Protein AF-A0A6A0ICY9-F1 (afdb_monomer)

Foldseek 3Di:
DPDQQQDPFWAWDWDADPVGWIKTAIDGPDCPDPCVDLVNLLVVQVVLQVVLVVVCVVVVAPWHWARDSVRRMITGGHPDPVCNVVVVVSVVVSCVSRVRD

Secondary structure (DSSP, 8-state):
--------SEEEEEEE-TTS-EEEEEEES-TTSGGGSHHHHHHHHHHHHHHHHHHHHHTT--PEEEEEGGGTEEEEE-S-GGGHHHHHHHHHHHHHHTT--

pLDDT: mean 89.07, std 12.11, range [35.81, 97.38]

Mean predicted aligned error: 4.58 Å

Sequence (101 aa):
MGPRLRNRSYRAELGVTEAGSPIVRIVPENPGAPSAHHRQVAAFIYELAAEMERRSQEIGATWAISPEAWNARLILELGSRTEVGAADAFLQSILGDFDLA

Structure (mmCIF, N/CA/C/O backbone):
data_AF-A0A6A0ICY9-F1
#
_entry.id   AF-A0A6A0ICY9-F1
#
loop_
_atom_site.group_PDB
_atom_site.id
_atom_site.type_symbol
_atom_site.label_atom_id
_atom_site.label_alt_id
_atom_site.label_comp_id
_atom_site.label_asym_id
_atom_site.label_entity_id
_atom_site.label_seq_id
_atom_site.pdbx_PDB_ins_code
_atom_site.Cartn_x
_atom_site.Cartn_y
_atom_site.Cartn_z
_atom_site.occupancy
_atom_site.B_iso_or_equiv
_atom_site.auth_seq_id
_atom_site.auth_comp_id
_atom_site.auth_asym_id
_atom_site.auth_atom_id
_atom_site.pdbx_PDB_model_num
ATOM 1 N N . MET A 1 1 ? -14.538 1.931 -15.356 1.00 36.44 1 MET A N 1
ATOM 2 C CA . MET A 1 1 ? -13.594 0.796 -15.435 1.00 36.44 1 MET A CA 1
ATOM 3 C C . MET A 1 1 ? -12.200 1.354 -15.206 1.00 36.44 1 MET A C 1
ATOM 5 O O . MET A 1 1 ? -11.653 1.942 -16.128 1.00 36.44 1 MET A O 1
ATOM 9 N N . GLY A 1 2 ? -11.679 1.282 -13.979 1.00 35.81 2 GLY A N 1
ATOM 10 C CA . GLY A 1 2 ? -10.277 1.632 -13.720 1.00 35.81 2 GLY A CA 1
ATOM 11 C C . GLY A 1 2 ? -9.346 0.591 -14.357 1.00 35.81 2 GLY A C 1
ATOM 12 O O . GLY A 1 2 ? -9.772 -0.559 -14.527 1.00 35.81 2 GLY A O 1
ATOM 13 N N . PRO A 1 3 ? -8.126 0.965 -14.774 1.00 45.03 3 PRO A N 1
ATOM 14 C CA . PRO A 1 3 ? -7.194 0.024 -15.377 1.00 45.03 3 PRO A CA 1
ATOM 15 C C . PRO A 1 3 ? -6.885 -1.106 -14.389 1.00 45.03 3 PRO A C 1
ATOM 17 O O . PRO A 1 3 ? -6.580 -0.874 -13.223 1.00 45.03 3 PRO A O 1
ATOM 20 N N . ARG A 1 4 ? -6.984 -2.352 -14.865 1.00 49.75 4 ARG A N 1
ATOM 21 C CA . ARG A 1 4 ? -6.521 -3.532 -14.130 1.00 49.75 4 ARG A CA 1
ATOM 22 C C . ARG A 1 4 ? -4.994 -3.499 -14.120 1.00 49.75 4 ARG A C 1
ATOM 24 O O . ARG A 1 4 ? -4.373 -3.968 -15.071 1.00 49.75 4 ARG A O 1
ATOM 31 N N . LEU A 1 5 ? -4.408 -2.920 -13.077 1.00 52.62 5 LEU A N 1
ATOM 32 C CA . LEU A 1 5 ? -2.987 -3.040 -12.765 1.00 52.62 5 LEU A CA 1
ATOM 33 C C . LEU A 1 5 ? -2.670 -4.515 -12.490 1.00 52.62 5 LEU A C 1
ATOM 35 O O . LEU A 1 5 ? -2.785 -4.994 -11.372 1.00 52.62 5 LEU A O 1
ATOM 39 N N . ARG A 1 6 ? -2.318 -5.270 -13.533 1.00 54.09 6 ARG A N 1
ATOM 40 C CA . ARG A 1 6 ? -1.643 -6.561 -13.370 1.00 54.09 6 ARG A CA 1
ATOM 41 C C . ARG A 1 6 ? -0.155 -6.283 -13.323 1.00 54.09 6 ARG A C 1
ATOM 43 O O . ARG A 1 6 ? 0.464 -6.075 -14.366 1.00 54.09 6 ARG A O 1
ATOM 50 N N . ASN A 1 7 ? 0.394 -6.235 -12.121 1.00 67.31 7 ASN A N 1
ATOM 51 C CA . ASN A 1 7 ? 1.824 -6.118 -11.932 1.00 67.31 7 ASN A CA 1
ATOM 52 C C . ASN A 1 7 ? 2.457 -7.521 -11.997 1.00 67.31 7 ASN A C 1
ATOM 54 O O . ASN A 1 7 ? 1.991 -8.445 -11.357 1.00 67.31 7 ASN A O 1
ATOM 58 N N . ARG A 1 8 ? 3.482 -7.682 -12.838 1.00 73.31 8 ARG A 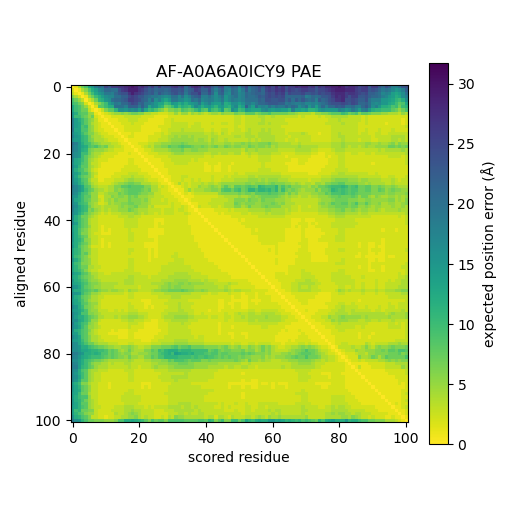N 1
ATOM 59 C CA . ARG A 1 8 ? 4.349 -8.880 -12.928 1.00 73.31 8 ARG A CA 1
ATOM 60 C C . ARG A 1 8 ? 5.830 -8.501 -12.872 1.00 73.31 8 ARG A C 1
ATOM 62 O O . ARG A 1 8 ? 6.690 -9.203 -13.383 1.00 73.31 8 ARG A O 1
ATOM 69 N N . SER A 1 9 ? 6.095 -7.281 -12.425 1.00 87.81 9 SER A N 1
ATOM 70 C CA . SER A 1 9 ? 7.400 -6.632 -12.514 1.00 87.81 9 SER A CA 1
ATOM 71 C C . SER A 1 9 ? 7.983 -6.359 -11.138 1.00 87.81 9 SER A C 1
ATOM 73 O O . SER A 1 9 ? 9.191 -6.144 -11.030 1.00 87.81 9 SER A O 1
ATOM 75 N N . TYR A 1 10 ? 7.137 -6.346 -10.109 1.00 91.88 10 TYR A N 1
ATOM 76 C CA . TYR A 1 10 ? 7.504 -6.055 -8.735 1.00 91.88 10 TYR A CA 1
ATOM 77 C C . TYR A 1 10 ? 6.846 -7.054 -7.791 1.00 91.88 10 TYR A C 1
ATOM 79 O O . TYR A 1 10 ? 5.707 -7.439 -8.029 1.00 91.88 10 TYR A O 1
ATOM 87 N N . ARG A 1 11 ? 7.527 -7.355 -6.690 1.00 93.25 11 ARG A N 1
ATOM 88 C CA . ARG A 1 11 ? 6.970 -8.001 -5.497 1.00 93.25 11 ARG A CA 1
ATOM 89 C C . ARG A 1 11 ? 6.955 -7.018 -4.328 1.00 93.25 11 ARG A C 1
ATOM 91 O O . ARG A 1 11 ? 7.705 -6.033 -4.345 1.00 93.25 11 ARG A O 1
ATOM 98 N N . ALA A 1 12 ? 6.153 -7.297 -3.308 1.00 94.12 12 ALA A N 1
ATOM 99 C CA . ALA A 1 12 ? 6.162 -6.553 -2.058 1.00 94.12 12 ALA A CA 1
ATOM 100 C C . ALA A 1 12 ? 6.918 -7.305 -0.954 1.00 94.12 12 ALA A C 1
ATOM 102 O O . ALA A 1 12 ? 6.772 -8.508 -0.774 1.00 94.12 12 ALA A O 1
ATOM 103 N N . GLU A 1 13 ? 7.695 -6.571 -0.165 1.00 94.88 13 GLU A N 1
ATOM 104 C CA . GLU A 1 13 ? 8.261 -7.047 1.095 1.00 94.88 13 GLU A CA 1
ATOM 105 C C . GLU A 1 13 ? 7.621 -6.256 2.239 1.00 94.88 13 GLU A C 1
ATOM 107 O O . GLU A 1 13 ? 7.693 -5.023 2.277 1.00 94.88 13 GLU A O 1
ATOM 112 N N . LEU A 1 14 ? 6.967 -6.967 3.159 1.00 94.50 14 LEU A N 1
ATOM 113 C CA . LEU A 1 14 ? 6.301 -6.367 4.310 1.00 94.50 14 LEU A CA 1
ATOM 114 C C . LEU A 1 14 ? 7.281 -6.143 5.463 1.00 94.50 14 LEU A C 1
ATOM 116 O O . LEU A 1 14 ? 8.121 -6.986 5.773 1.00 94.50 14 LEU A O 1
ATOM 120 N N . GLY A 1 15 ? 7.137 -5.004 6.128 1.00 93.94 15 GLY A N 1
ATOM 121 C CA . GLY A 1 15 ? 7.847 -4.667 7.354 1.00 93.94 15 GLY A CA 1
ATOM 122 C C . GLY A 1 15 ? 6.999 -3.771 8.245 1.00 93.94 15 GLY A C 1
ATOM 123 O O . GLY A 1 15 ? 5.827 -3.527 7.969 1.00 93.94 15 GLY A O 1
ATOM 124 N N . VAL A 1 16 ? 7.604 -3.256 9.310 1.00 93.69 16 VAL A N 1
ATOM 125 C CA . VAL A 1 16 ? 6.954 -2.337 10.249 1.00 93.69 16 VAL A CA 1
ATOM 126 C C . VAL A 1 16 ? 7.919 -1.224 10.644 1.00 93.69 16 VAL A C 1
ATOM 128 O O . VAL A 1 16 ? 9.131 -1.437 10.712 1.00 93.69 16 VAL A O 1
ATOM 131 N N . THR A 1 17 ? 7.397 -0.024 10.884 1.00 90.12 17 THR A N 1
ATOM 132 C CA . THR A 1 17 ? 8.153 1.062 11.518 1.00 90.12 17 THR A CA 1
ATOM 133 C C . THR A 1 17 ? 8.367 0.756 13.003 1.00 90.12 17 THR A C 1
ATOM 135 O O . THR A 1 17 ? 7.688 -0.095 13.578 1.00 90.12 17 THR A O 1
ATOM 138 N N . GLU A 1 18 ? 9.257 1.499 13.668 1.00 86.62 18 GLU A N 1
ATOM 139 C CA . GLU A 1 18 ? 9.423 1.408 15.130 1.00 86.62 18 GLU A CA 1
ATOM 140 C C . GLU A 1 18 ? 8.124 1.720 15.896 1.00 86.62 18 GLU A C 1
ATOM 142 O O . GLU A 1 18 ? 7.891 1.189 16.980 1.00 86.62 18 GLU A O 1
ATOM 147 N N . ALA A 1 19 ? 7.248 2.545 15.313 1.00 84.31 19 ALA A N 1
ATOM 148 C CA . ALA A 1 19 ? 5.940 2.879 15.874 1.00 84.31 19 ALA A CA 1
ATOM 149 C C . ALA A 1 19 ? 4.871 1.790 15.638 1.00 84.31 19 ALA A C 1
ATOM 151 O O . ALA A 1 19 ? 3.785 1.869 16.216 1.00 84.31 19 ALA A O 1
ATOM 152 N N . GLY A 1 20 ? 5.176 0.767 14.831 1.00 87.62 20 GLY A N 1
ATOM 153 C CA . GLY A 1 20 ? 4.272 -0.338 14.500 1.00 87.62 20 GLY A CA 1
ATOM 154 C C . GLY A 1 20 ? 3.419 -0.120 13.248 1.00 87.62 20 GLY A C 1
ATOM 155 O O . GLY A 1 20 ? 2.539 -0.931 12.977 1.00 87.62 20 GLY A O 1
ATOM 156 N N . SER A 1 21 ? 3.667 0.943 12.479 1.00 92.25 21 SER A N 1
ATOM 157 C CA . SER A 1 21 ? 2.985 1.186 11.201 1.00 92.25 21 SER A CA 1
ATOM 158 C C . SER A 1 21 ? 3.514 0.232 10.125 1.00 92.25 21 SER A C 1
ATOM 160 O O . SER A 1 21 ? 4.737 0.113 9.996 1.00 92.25 21 SER A O 1
ATOM 162 N N . PRO A 1 22 ? 2.660 -0.427 9.327 1.00 95.75 22 PRO A N 1
ATOM 163 C CA . PRO A 1 22 ? 3.120 -1.291 8.247 1.00 95.75 22 PRO A CA 1
AT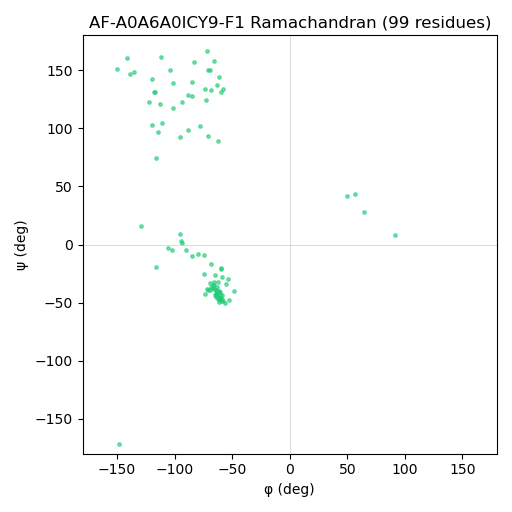OM 164 C C . PRO A 1 22 ? 3.930 -0.550 7.176 1.00 95.75 22 PRO A C 1
ATOM 166 O O . PRO A 1 22 ? 3.628 0.586 6.806 1.00 95.75 22 PRO A O 1
ATOM 169 N N . ILE A 1 23 ? 4.943 -1.230 6.642 1.00 96.00 23 ILE A N 1
ATOM 170 C CA . ILE A 1 23 ? 5.756 -0.798 5.504 1.00 96.00 23 ILE A CA 1
ATOM 171 C C . ILE A 1 23 ? 5.577 -1.814 4.379 1.00 96.00 23 ILE A C 1
ATOM 173 O O . ILE A 1 23 ? 5.761 -3.010 4.589 1.00 96.00 23 ILE A O 1
ATOM 177 N N . VAL A 1 24 ? 5.298 -1.327 3.175 1.00 96.75 24 VAL A N 1
ATOM 178 C CA . VAL A 1 24 ? 5.279 -2.108 1.935 1.00 96.75 24 VAL A CA 1
ATOM 179 C C . VAL A 1 24 ? 6.461 -1.657 1.083 1.00 96.75 24 VAL A C 1
ATOM 181 O O . VAL A 1 24 ? 6.437 -0.575 0.498 1.00 96.75 24 VAL A O 1
ATOM 184 N N . ARG A 1 25 ? 7.525 -2.457 1.022 1.00 96.56 25 ARG A N 1
ATOM 185 C CA . ARG A 1 25 ? 8.671 -2.200 0.140 1.00 96.56 25 ARG A CA 1
ATOM 186 C C . ARG A 1 25 ? 8.416 -2.832 -1.222 1.00 96.56 25 ARG A C 1
ATOM 188 O O . ARG A 1 25 ? 8.116 -4.014 -1.300 1.00 96.56 25 ARG A O 1
ATOM 195 N N . ILE A 1 26 ? 8.580 -2.059 -2.287 1.00 95.19 26 ILE A N 1
ATOM 196 C CA . ILE A 1 26 ? 8.434 -2.515 -3.667 1.00 95.19 26 ILE A CA 1
ATOM 197 C C . ILE A 1 26 ? 9.799 -2.925 -4.201 1.00 95.19 26 ILE A C 1
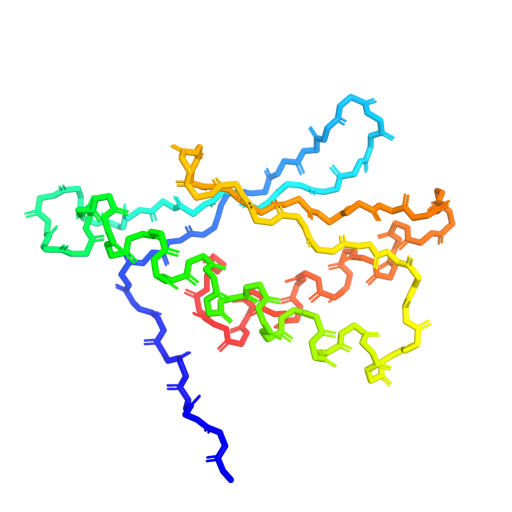ATOM 199 O O . ILE A 1 26 ? 10.733 -2.122 -4.236 1.00 95.19 26 ILE A O 1
ATOM 203 N N . VAL A 1 27 ? 9.910 -4.175 -4.644 1.00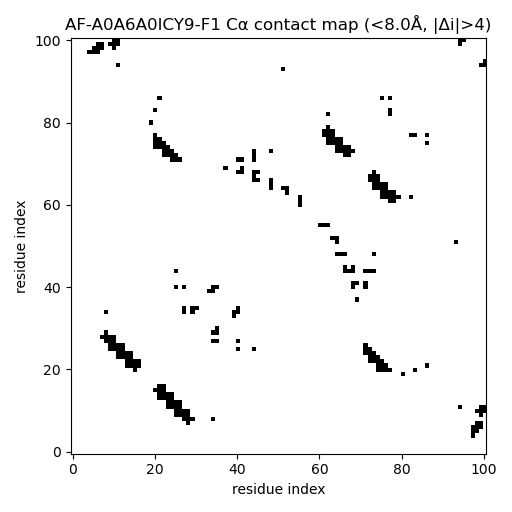 93.00 27 VAL A N 1
ATOM 204 C CA . VAL A 1 27 ? 11.158 -4.726 -5.172 1.00 93.00 27 VAL A CA 1
ATOM 205 C C . VAL A 1 27 ? 10.943 -5.222 -6.597 1.00 93.00 27 VAL A C 1
ATOM 207 O O . VAL A 1 27 ? 10.093 -6.086 -6.804 1.00 93.00 27 VAL A O 1
ATOM 210 N N . PRO A 1 28 ? 11.704 -4.727 -7.591 1.00 92.31 28 PRO A N 1
ATOM 211 C CA . PRO A 1 28 ? 11.680 -5.285 -8.937 1.00 92.31 28 PRO A CA 1
ATOM 212 C C . PRO A 1 28 ? 12.039 -6.771 -8.928 1.00 92.31 28 PRO A C 1
ATOM 214 O O . PRO A 1 28 ? 13.032 -7.173 -8.321 1.00 92.31 28 PRO A O 1
ATOM 217 N N . GLU A 1 29 ? 11.263 -7.588 -9.635 1.00 90.75 29 GLU A N 1
ATOM 218 C CA . GLU A 1 29 ? 11.554 -9.019 -9.766 1.00 90.75 29 GLU A CA 1
ATOM 219 C C . GLU A 1 29 ? 12.834 -9.268 -10.566 1.00 90.75 29 GLU A C 1
ATOM 221 O O . GLU A 1 29 ? 13.625 -10.148 -10.234 1.00 90.75 29 GLU A O 1
ATOM 226 N N . ASN A 1 30 ? 13.062 -8.452 -11.599 1.00 89.06 30 ASN A N 1
ATOM 227 C CA . ASN A 1 30 ? 14.266 -8.488 -12.415 1.00 89.06 30 ASN A CA 1
ATOM 228 C C . ASN A 1 30 ? 15.002 -7.137 -12.342 1.00 89.06 30 ASN A C 1
ATOM 230 O O . ASN A 1 30 ? 14.610 -6.195 -13.035 1.00 89.06 30 ASN A O 1
ATOM 234 N N . PRO A 1 31 ? 16.094 -7.035 -11.561 1.00 84.44 31 PRO A N 1
ATOM 235 C CA . PRO A 1 31 ? 16.878 -5.805 -11.426 1.00 84.44 31 PRO A CA 1
ATOM 236 C C . PRO A 1 31 ? 17.484 -5.273 -12.735 1.00 84.44 31 PRO A C 1
ATOM 238 O O . PRO A 1 31 ? 17.845 -4.102 -12.802 1.00 84.44 31 PRO A O 1
ATOM 241 N N . GLY A 1 32 ? 17.617 -6.113 -13.767 1.00 86.75 32 GLY A N 1
ATOM 242 C CA . GLY A 1 32 ? 18.128 -5.715 -15.082 1.00 86.75 32 GLY A CA 1
ATOM 243 C C . GLY A 1 32 ? 17.051 -5.245 -16.065 1.00 86.75 32 GLY A C 1
ATOM 244 O O . GLY A 1 32 ? 17.380 -4.837 -17.177 1.00 86.75 32 GLY A O 1
ATOM 245 N N . ALA A 1 33 ? 15.769 -5.328 -15.699 1.00 87.62 33 ALA A N 1
ATOM 246 C CA . ALA A 1 33 ? 14.668 -4.943 -16.573 1.00 87.62 33 ALA A CA 1
ATOM 247 C C . ALA A 1 33 ? 14.394 -3.426 -16.529 1.00 87.62 33 ALA A C 1
ATOM 249 O O . ALA A 1 33 ? 14.659 -2.775 -15.517 1.00 87.62 33 ALA A O 1
ATOM 250 N N . PRO A 1 34 ? 13.764 -2.851 -17.576 1.00 85.81 34 PRO A N 1
ATOM 251 C CA . PRO A 1 34 ? 13.347 -1.448 -17.580 1.00 85.81 34 PRO A CA 1
ATOM 252 C C . PRO A 1 34 ? 12.483 -1.034 -16.374 1.00 85.81 34 PRO A C 1
ATOM 254 O O . PRO A 1 34 ? 12.544 0.114 -15.941 1.00 85.81 34 PRO A O 1
ATOM 257 N N . SER A 1 35 ? 11.709 -1.962 -15.801 1.00 84.19 35 SER A N 1
ATOM 258 C CA . SER A 1 35 ? 10.897 -1.737 -14.597 1.00 84.19 35 SER A CA 1
ATOM 259 C C . SER A 1 35 ? 11.731 -1.437 -13.348 1.00 84.19 35 SER A C 1
ATOM 261 O O . SER A 1 35 ? 11.269 -0.722 -12.467 1.00 84.19 35 SER A O 1
ATOM 263 N N . ALA A 1 36 ? 12.980 -1.902 -13.273 1.00 87.50 36 ALA A N 1
ATOM 264 C CA . ALA A 1 36 ? 13.858 -1.634 -12.137 1.00 87.50 36 ALA A CA 1
ATOM 265 C C . ALA A 1 36 ? 14.412 -0.199 -12.113 1.00 87.50 36 ALA A C 1
ATOM 267 O O . ALA A 1 36 ? 15.014 0.219 -11.122 1.00 87.50 36 ALA A O 1
ATOM 268 N N . HIS A 1 37 ? 14.209 0.586 -13.179 1.00 90.81 37 HIS A N 1
ATOM 269 C CA . HIS A 1 37 ? 14.610 1.987 -13.176 1.00 90.81 37 HIS A CA 1
ATOM 270 C C . HIS A 1 37 ? 13.832 2.774 -12.123 1.00 90.81 37 HIS A C 1
ATOM 272 O O . HIS A 1 37 ? 12.609 2.700 -12.041 1.00 90.81 37 HIS A O 1
ATOM 278 N N . HIS A 1 38 ? 14.545 3.636 -11.397 1.00 89.56 38 HIS A N 1
ATOM 279 C CA . HIS A 1 38 ? 13.997 4.430 -10.296 1.00 89.56 38 HIS A CA 1
ATOM 280 C C . HIS A 1 38 ? 12.686 5.160 -10.636 1.00 89.56 38 HIS A C 1
ATOM 282 O O . HIS A 1 38 ? 11.761 5.187 -9.835 1.00 89.56 38 HIS A O 1
ATOM 288 N N . ARG A 1 39 ? 12.573 5.709 -11.853 1.00 91.81 39 ARG A N 1
ATOM 289 C CA . ARG A 1 39 ? 11.358 6.405 -12.311 1.00 91.81 39 ARG A CA 1
ATOM 290 C C . ARG A 1 39 ? 10.154 5.474 -12.476 1.00 91.81 39 ARG A C 1
ATOM 292 O O . ARG A 1 39 ? 9.039 5.904 -12.216 1.00 91.81 39 ARG A O 1
ATOM 299 N N . GLN A 1 40 ? 10.376 4.232 -12.906 1.00 92.94 40 GLN A N 1
ATOM 300 C CA . GLN A 1 40 ? 9.314 3.238 -13.080 1.00 92.94 40 GLN A CA 1
ATOM 301 C C . GLN A 1 40 ? 8.821 2.729 -11.725 1.00 92.94 40 GLN A C 1
ATOM 303 O O . GLN A 1 40 ? 7.617 2.678 -11.492 1.00 92.94 40 GLN A O 1
ATOM 308 N N . VAL A 1 41 ? 9.749 2.463 -10.801 1.00 93.12 41 VAL A N 1
ATOM 309 C CA . VAL A 1 41 ? 9.418 2.116 -9.411 1.00 93.12 41 VAL A CA 1
ATOM 310 C C . VAL A 1 41 ? 8.643 3.251 -8.736 1.00 93.12 41 VAL A C 1
ATOM 312 O O . VAL A 1 41 ? 7.612 3.008 -8.118 1.00 93.12 41 VAL A O 1
ATOM 315 N N . ALA A 1 42 ? 9.094 4.499 -8.894 1.00 94.12 42 ALA A N 1
ATOM 316 C CA . ALA A 1 42 ? 8.411 5.666 -8.343 1.00 94.12 42 ALA A CA 1
ATOM 317 C C . ALA A 1 42 ? 6.987 5.824 -8.898 1.00 94.12 42 ALA A C 1
ATOM 319 O O . ALA A 1 42 ? 6.056 6.026 -8.124 1.00 94.12 42 ALA A O 1
ATOM 320 N N . ALA A 1 43 ? 6.809 5.697 -10.218 1.00 93.75 43 ALA A N 1
ATOM 321 C CA . ALA A 1 43 ? 5.491 5.765 -10.846 1.00 93.75 43 ALA A CA 1
ATOM 322 C C . ALA A 1 43 ? 4.549 4.688 -10.288 1.00 93.75 43 ALA A C 1
ATOM 324 O O . ALA A 1 43 ? 3.443 5.008 -9.861 1.00 93.75 43 ALA A O 1
ATOM 325 N N . PHE A 1 44 ? 5.028 3.445 -10.194 1.00 93.12 44 PHE A N 1
ATOM 326 C CA . PHE A 1 44 ? 4.254 2.347 -9.620 1.00 93.12 44 PHE A CA 1
ATOM 327 C C . PHE A 1 44 ? 3.874 2.598 -8.153 1.00 93.12 44 PHE A C 1
ATOM 329 O O . PHE A 1 44 ? 2.740 2.343 -7.760 1.00 93.12 44 PHE A O 1
ATOM 336 N N . ILE A 1 45 ? 4.790 3.141 -7.345 1.00 95.25 45 ILE A N 1
ATOM 337 C CA . ILE A 1 45 ? 4.511 3.497 -5.947 1.00 95.25 45 ILE A CA 1
ATOM 338 C C . ILE A 1 45 ? 3.398 4.537 -5.845 1.00 95.25 45 ILE A C 1
ATOM 340 O O . ILE A 1 45 ? 2.516 4.381 -5.007 1.00 95.25 45 ILE A O 1
ATOM 344 N N . TYR A 1 46 ? 3.408 5.575 -6.683 1.00 95.69 46 TYR A N 1
ATOM 345 C CA . TYR A 1 46 ? 2.351 6.589 -6.666 1.00 95.69 46 TYR A CA 1
ATOM 346 C C . TYR A 1 46 ? 1.004 6.044 -7.153 1.00 95.69 46 TYR A C 1
ATOM 348 O O . TYR A 1 46 ? -0.030 6.398 -6.593 1.00 95.69 46 TYR A O 1
ATOM 356 N N . GLU A 1 47 ? 1.002 5.158 -8.150 1.00 94.25 47 GLU A N 1
ATOM 357 C CA . GLU A 1 47 ? -0.218 4.480 -8.602 1.00 94.25 47 GLU A CA 1
ATOM 358 C C . GLU A 1 47 ? -0.802 3.576 -7.509 1.00 94.25 47 GLU A C 1
ATOM 360 O O . GLU A 1 47 ? -2.002 3.631 -7.233 1.00 94.25 47 GLU A O 1
ATOM 365 N N . LEU A 1 48 ? 0.049 2.790 -6.841 1.00 94.94 48 LEU A N 1
ATOM 366 C CA . LEU A 1 48 ? -0.358 1.950 -5.718 1.00 94.94 48 LEU A CA 1
ATOM 367 C C . LEU A 1 48 ? -0.855 2.799 -4.541 1.00 94.94 48 LEU A C 1
ATOM 369 O O . LEU A 1 48 ? -1.888 2.473 -3.963 1.00 94.94 48 LEU A O 1
ATOM 373 N N . ALA A 1 49 ? -0.182 3.912 -4.227 1.00 96.44 49 ALA A N 1
ATOM 374 C CA . ALA A 1 49 ? -0.612 4.845 -3.187 1.00 96.44 49 ALA A CA 1
ATOM 375 C C . ALA A 1 49 ? -2.018 5.389 -3.458 1.00 96.44 49 ALA A C 1
ATOM 377 O O . ALA A 1 49 ? -2.874 5.328 -2.582 1.00 96.44 49 ALA A O 1
ATOM 378 N N . ALA A 1 50 ? -2.275 5.858 -4.682 1.00 96.12 50 ALA A N 1
ATOM 379 C CA . ALA A 1 50 ? -3.573 6.405 -5.062 1.00 96.12 50 ALA A CA 1
ATOM 380 C C . ALA A 1 50 ? -4.696 5.362 -4.936 1.00 96.12 50 ALA A C 1
ATOM 382 O O . ALA A 1 50 ? -5.790 5.669 -4.461 1.00 96.12 50 ALA A O 1
ATOM 383 N N . GLU A 1 51 ? -4.432 4.110 -5.320 1.00 95.50 51 GLU A N 1
ATOM 384 C CA . GLU A 1 51 ? -5.408 3.035 -5.138 1.00 95.50 51 GLU A CA 1
ATOM 385 C C . GLU A 1 51 ? -5.600 2.676 -3.657 1.00 95.50 51 GLU A C 1
ATOM 387 O O . GLU A 1 51 ? -6.733 2.448 -3.225 1.00 95.50 51 GLU A O 1
ATOM 392 N N . MET A 1 52 ? -4.525 2.668 -2.861 1.00 96.00 52 MET A N 1
ATOM 393 C CA . MET A 1 52 ? -4.609 2.468 -1.414 1.00 96.00 52 MET A CA 1
ATOM 394 C C . MET A 1 52 ? -5.450 3.562 -0.754 1.00 96.00 52 MET A C 1
ATOM 396 O O . MET A 1 52 ? -6.329 3.247 0.045 1.00 96.00 52 MET A O 1
ATOM 400 N N . GLU A 1 53 ? -5.231 4.831 -1.097 1.00 97.00 53 GLU A N 1
ATOM 401 C CA . GLU A 1 53 ? -6.008 5.963 -0.582 1.00 97.00 53 GLU A CA 1
ATOM 402 C C . GLU A 1 53 ? -7.489 5.813 -0.929 1.00 97.00 53 GLU A C 1
ATOM 404 O O . GLU A 1 53 ? -8.348 5.886 -0.048 1.00 97.00 53 GLU A O 1
ATOM 409 N N . ARG A 1 54 ? -7.788 5.519 -2.200 1.00 96.19 54 ARG A N 1
ATOM 410 C CA . ARG A 1 54 ? -9.155 5.311 -2.687 1.00 96.19 54 ARG A CA 1
ATOM 411 C C . ARG A 1 54 ? -9.868 4.211 -1.899 1.00 96.19 54 ARG A C 1
ATOM 413 O O . ARG A 1 54 ? -10.969 4.428 -1.403 1.00 96.19 54 ARG A O 1
ATOM 420 N N . ARG A 1 55 ? -9.235 3.045 -1.740 1.0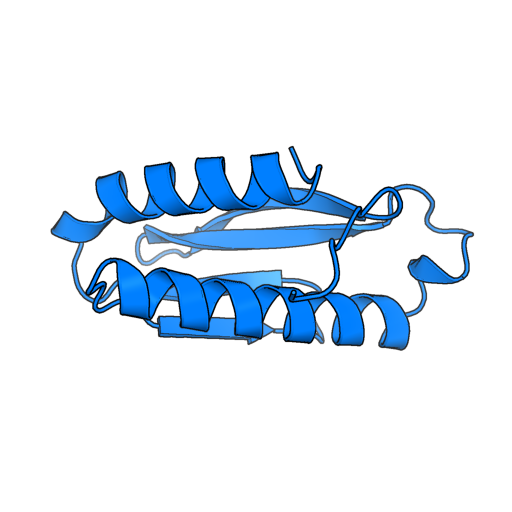0 96.06 55 ARG A N 1
ATOM 421 C CA . ARG A 1 55 ? -9.812 1.913 -0.996 1.00 96.06 55 ARG A CA 1
ATOM 422 C C . ARG A 1 55 ? -9.907 2.179 0.504 1.00 96.06 55 ARG A C 1
ATOM 424 O O . ARG A 1 55 ? -10.851 1.721 1.136 1.00 96.06 55 ARG A O 1
ATOM 431 N N . SER A 1 56 ? -8.964 2.930 1.073 1.00 95.69 56 SER A N 1
ATOM 432 C CA . SER A 1 56 ? -8.994 3.329 2.487 1.00 95.69 56 SER A CA 1
ATOM 433 C C . SER A 1 56 ? -10.216 4.198 2.790 1.00 95.69 56 SER A C 1
ATOM 435 O O . SER A 1 56 ? -10.893 3.980 3.793 1.00 95.69 56 SER A O 1
ATOM 437 N N . GLN A 1 57 ? -10.554 5.125 1.886 1.00 94.50 57 GLN A N 1
ATOM 438 C CA . GLN A 1 57 ? -11.763 5.946 1.996 1.00 94.50 57 GLN A CA 1
ATOM 439 C C . GLN A 1 57 ? -13.043 5.104 1.913 1.00 94.50 57 GLN A C 1
ATOM 441 O O . GLN A 1 57 ? -13.981 5.348 2.669 1.00 94.50 57 GLN A O 1
ATOM 446 N N . GLU A 1 58 ? -13.080 4.090 1.043 1.00 95.31 58 GLU A N 1
ATOM 447 C CA . GLU A 1 58 ? -14.241 3.194 0.898 1.00 95.31 58 GLU A CA 1
ATOM 448 C C . GLU A 1 58 ? -14.555 2.405 2.172 1.00 95.31 58 GLU A C 1
ATOM 450 O O . GLU A 1 58 ? -15.722 2.137 2.455 1.00 95.31 58 GLU A O 1
ATOM 455 N N . ILE A 1 59 ? -13.531 2.059 2.956 1.00 93.19 59 ILE A N 1
ATOM 456 C CA . ILE A 1 59 ? -13.690 1.340 4.228 1.00 93.19 59 ILE A CA 1
ATOM 457 C C . ILE A 1 59 ? -13.744 2.271 5.447 1.00 93.19 59 ILE A C 1
ATOM 459 O O . ILE A 1 59 ? -13.822 1.790 6.575 1.00 93.19 59 ILE A O 1
ATOM 463 N N . GLY A 1 60 ? -13.706 3.593 5.236 1.00 92.19 60 GLY A N 1
ATOM 464 C CA . GLY A 1 60 ? -13.741 4.593 6.305 1.00 92.19 60 GLY A CA 1
ATOM 465 C C . GLY A 1 60 ? -12.529 4.543 7.239 1.00 92.19 60 GLY A C 1
ATOM 466 O O . GLY A 1 60 ? -12.659 4.876 8.417 1.00 92.19 60 GLY A O 1
ATOM 467 N N . ALA A 1 61 ? -11.374 4.096 6.742 1.00 92.56 61 ALA A N 1
ATOM 468 C CA . ALA A 1 61 ? -10.157 4.023 7.539 1.00 92.56 61 ALA A CA 1
ATOM 469 C C . ALA A 1 61 ? -9.589 5.417 7.8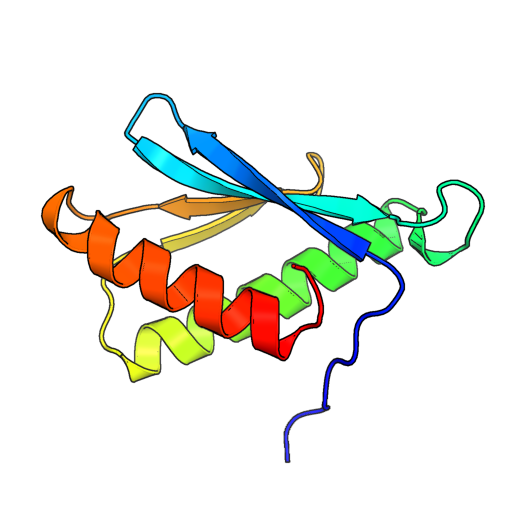47 1.00 92.56 61 ALA A C 1
ATOM 471 O O . ALA A 1 61 ? -9.747 6.349 7.055 1.00 92.56 61 ALA A O 1
ATOM 472 N N . THR A 1 62 ? -8.908 5.551 8.991 1.00 91.88 62 THR A N 1
ATOM 473 C CA . THR A 1 62 ? -8.323 6.831 9.436 1.00 91.88 62 THR A CA 1
ATOM 474 C C . THR A 1 62 ? -6.806 6.907 9.301 1.00 91.88 62 THR A C 1
ATOM 476 O O . THR A 1 62 ? -6.224 7.961 9.559 1.00 91.88 62 THR A O 1
ATOM 479 N N . TRP A 1 63 ? -6.164 5.822 8.864 1.00 94.62 63 TRP A N 1
ATOM 480 C CA . TRP A 1 63 ? -4.742 5.814 8.538 1.00 94.62 63 TRP A CA 1
ATOM 481 C C . TRP A 1 63 ? -4.415 6.695 7.327 1.00 94.62 63 TRP A C 1
ATOM 483 O O . TRP A 1 63 ? -5.259 6.948 6.463 1.00 94.62 63 TRP A O 1
ATOM 493 N N . ALA A 1 64 ? -3.155 7.110 7.232 1.00 95.88 64 ALA A N 1
ATOM 494 C CA . ALA A 1 64 ? -2.620 7.815 6.072 1.00 95.88 64 ALA A CA 1
ATOM 495 C C . ALA A 1 64 ? -1.755 6.892 5.200 1.00 95.88 64 ALA A C 1
ATOM 497 O O . ALA A 1 64 ? -1.120 5.956 5.691 1.00 95.88 64 ALA A O 1
ATOM 498 N N . ILE A 1 65 ? -1.730 7.164 3.893 1.00 97.38 65 ILE A N 1
ATOM 499 C CA . ILE A 1 65 ? -0.844 6.493 2.938 1.00 97.38 65 ILE A CA 1
ATOM 500 C C . ILE A 1 65 ? 0.332 7.423 2.645 1.00 97.38 65 ILE A C 1
ATOM 502 O O . ILE A 1 65 ? 0.147 8.500 2.084 1.00 97.38 65 ILE A O 1
ATOM 506 N N . SER A 1 66 ? 1.543 6.995 2.992 1.00 96.81 66 SER A N 1
ATOM 507 C CA . SER A 1 66 ? 2.763 7.790 2.818 1.00 96.81 66 SER A CA 1
ATOM 508 C C . SER A 1 66 ? 3.699 7.136 1.793 1.00 96.81 66 SER A C 1
ATOM 510 O O . SER A 1 66 ? 4.448 6.213 2.136 1.00 96.81 66 SER A O 1
ATOM 512 N N . PRO A 1 67 ? 3.669 7.567 0.516 1.00 96.75 67 PRO A N 1
ATOM 513 C CA . PRO A 1 67 ? 4.601 7.096 -0.503 1.00 96.75 67 PRO A CA 1
ATOM 514 C C . PRO A 1 67 ? 6.004 7.676 -0.301 1.00 96.75 67 PRO A C 1
ATOM 516 O O . PRO A 1 67 ? 6.216 8.885 -0.349 1.00 96.75 67 PRO A O 1
ATOM 519 N N . GLU A 1 68 ? 6.999 6.799 -0.198 1.00 95.56 68 GLU A N 1
ATOM 520 C CA . GLU A 1 68 ? 8.416 7.149 -0.196 1.00 95.56 68 GLU A CA 1
ATOM 521 C C . GLU A 1 68 ? 9.119 6.548 -1.421 1.00 95.56 68 GLU A C 1
ATOM 523 O O . GLU A 1 68 ? 9.887 5.582 -1.336 1.00 95.56 68 GLU A O 1
ATOM 528 N N . ALA A 1 69 ? 8.872 7.147 -2.587 1.00 92.25 69 ALA A N 1
ATOM 529 C CA . ALA A 1 69 ? 9.404 6.678 -3.866 1.00 92.25 69 ALA A CA 1
ATOM 530 C C . ALA A 1 69 ? 10.940 6.550 -3.886 1.00 92.25 69 ALA A C 1
ATOM 532 O O . ALA A 1 69 ? 11.472 5.619 -4.489 1.00 92.25 69 ALA A O 1
ATOM 533 N N . TRP A 1 70 ? 11.657 7.433 -3.176 1.00 90.69 70 TRP A N 1
ATOM 534 C CA . TRP A 1 70 ? 13.122 7.375 -3.100 1.00 90.69 70 TRP A CA 1
ATOM 535 C C . TRP A 1 70 ? 13.634 6.088 -2.437 1.00 90.69 70 TRP A C 1
ATOM 537 O O . TRP A 1 70 ? 14.636 5.516 -2.861 1.00 90.69 70 TRP A O 1
ATOM 547 N N . ASN A 1 71 ? 12.904 5.609 -1.429 1.00 93.62 71 ASN A N 1
ATOM 548 C CA . ASN A 1 71 ? 13.226 4.411 -0.654 1.00 93.62 71 ASN A CA 1
ATOM 549 C C . ASN A 1 71 ? 12.502 3.160 -1.172 1.00 93.62 71 ASN A C 1
ATOM 551 O O . ASN A 1 71 ? 12.538 2.117 -0.516 1.00 93.62 71 ASN A O 1
ATOM 555 N N . ALA A 1 72 ? 11.840 3.272 -2.328 1.00 94.88 72 ALA A N 1
ATOM 556 C CA . ALA A 1 72 ? 11.019 2.236 -2.934 1.00 94.88 72 ALA A CA 1
ATOM 557 C C . ALA A 1 72 ? 9.998 1.621 -1.954 1.00 94.88 72 ALA A C 1
ATOM 559 O O . ALA A 1 72 ? 9.840 0.402 -1.904 1.00 94.88 72 ALA A O 1
ATOM 560 N N . ARG A 1 73 ? 9.336 2.440 -1.125 1.00 96.06 73 ARG A N 1
ATOM 561 C CA . ARG A 1 73 ? 8.384 1.942 -0.120 1.00 96.06 73 ARG A CA 1
ATOM 562 C C . ARG A 1 73 ? 7.147 2.819 0.035 1.00 96.06 73 ARG A C 1
ATOM 564 O O . ARG A 1 73 ? 7.155 3.995 -0.312 1.00 96.06 73 ARG A O 1
ATOM 571 N N . LEU A 1 74 ? 6.110 2.223 0.604 1.00 96.81 74 LEU A N 1
ATOM 572 C CA . LEU A 1 74 ? 4.888 2.851 1.092 1.00 96.81 74 LEU A CA 1
ATOM 573 C C . LEU A 1 74 ? 4.763 2.569 2.583 1.00 96.81 74 LEU A C 1
ATOM 575 O O . LEU A 1 74 ? 5.096 1.472 3.032 1.00 96.81 74 LEU A O 1
ATOM 579 N N . ILE A 1 75 ? 4.285 3.547 3.339 1.00 96.81 75 ILE A N 1
ATOM 580 C CA . ILE A 1 75 ? 3.995 3.391 4.763 1.00 96.81 75 ILE A CA 1
ATOM 581 C C . ILE A 1 75 ? 2.498 3.595 4.965 1.00 96.81 75 ILE A C 1
ATOM 583 O O . ILE A 1 75 ? 1.924 4.555 4.455 1.00 96.81 75 ILE A O 1
ATOM 587 N N . LEU A 1 76 ? 1.880 2.670 5.694 1.00 96.75 76 LEU A N 1
ATOM 588 C CA . LEU A 1 76 ? 0.501 2.777 6.145 1.00 96.75 76 LEU A CA 1
ATOM 589 C C . LEU A 1 76 ? 0.514 3.345 7.565 1.00 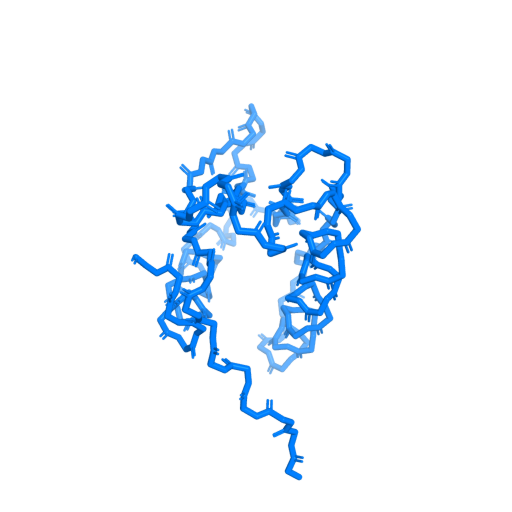96.75 76 LEU A C 1
ATOM 591 O O . LEU A 1 76 ? 0.702 2.616 8.537 1.00 96.75 76 LEU A O 1
ATOM 595 N N . GLU A 1 77 ? 0.407 4.662 7.688 1.00 95.56 77 GLU A N 1
ATOM 596 C CA . GLU A 1 77 ? 0.520 5.355 8.968 1.00 95.56 77 GLU A CA 1
ATOM 597 C C . GLU A 1 77 ? -0.776 5.226 9.761 1.00 95.56 77 GLU A C 1
ATOM 599 O O . GLU A 1 77 ? -1.758 5.915 9.493 1.00 95.56 77 GLU A O 1
ATOM 604 N N . LEU A 1 78 ? -0.774 4.326 10.743 1.00 93.56 78 LEU A N 1
ATOM 605 C CA . LEU A 1 78 ? -1.939 4.079 11.586 1.00 93.56 78 LEU A CA 1
ATOM 606 C C . LEU A 1 78 ? -2.227 5.289 12.481 1.00 93.56 78 LEU A C 1
ATOM 608 O O . LEU A 1 78 ? -1.328 5.798 13.155 1.00 93.56 78 LEU A O 1
ATOM 612 N N . GLY A 1 79 ? -3.493 5.703 12.543 1.00 85.62 79 GLY A N 1
ATOM 613 C CA . GLY A 1 79 ? -3.960 6.706 13.500 1.00 85.62 79 GLY A CA 1
ATOM 614 C C . GLY A 1 79 ? -4.071 6.135 14.917 1.00 85.62 79 GLY A C 1
ATOM 615 O O . GLY A 1 79 ? -3.951 6.863 15.903 1.00 85.62 79 GLY A O 1
ATOM 616 N N . SER A 1 80 ? -4.263 4.816 15.036 1.00 84.56 80 SER A N 1
ATOM 617 C CA . SER A 1 80 ? -4.337 4.100 16.311 1.00 84.56 80 SER A CA 1
ATOM 618 C C .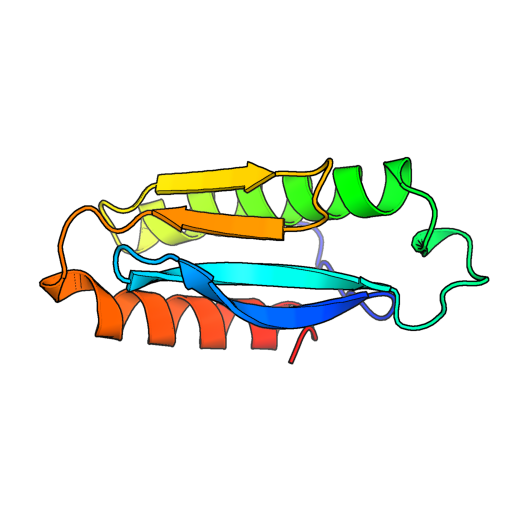 SER A 1 80 ? -3.846 2.653 16.203 1.00 84.56 80 SER A C 1
ATOM 620 O O . SER A 1 80 ? -4.048 1.973 15.200 1.00 84.56 80 SER A O 1
ATOM 622 N N . ARG A 1 81 ? -3.306 2.107 17.304 1.00 81.25 81 ARG A N 1
ATOM 623 C CA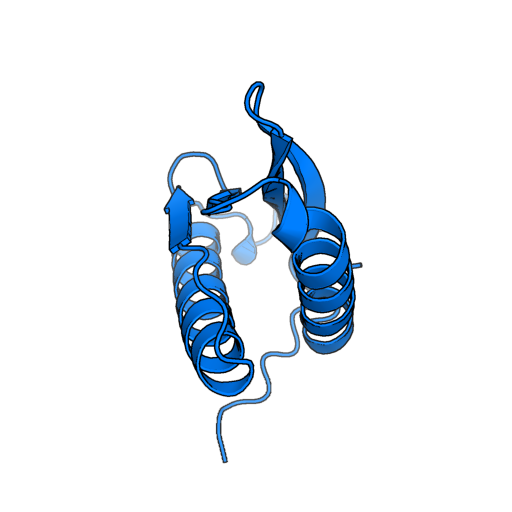 . ARG A 1 81 ? -2.973 0.670 17.420 1.00 81.25 81 ARG A CA 1
ATOM 624 C C . ARG A 1 81 ? -4.178 -0.255 17.243 1.00 81.25 81 ARG A C 1
ATOM 626 O O . ARG A 1 81 ? -4.005 -1.427 16.932 1.00 81.25 81 ARG A O 1
ATOM 633 N N . THR A 1 82 ? -5.393 0.247 17.443 1.00 84.62 82 THR A N 1
ATOM 634 C CA . THR A 1 82 ? -6.620 -0.530 17.219 1.00 84.62 82 THR A CA 1
ATOM 635 C C . THR A 1 82 ? -6.866 -0.835 15.741 1.00 84.62 82 THR A C 1
ATOM 637 O O . THR A 1 82 ? -7.646 -1.731 15.439 1.00 84.62 82 THR A O 1
ATOM 640 N N . GLU A 1 83 ? -6.206 -0.124 14.822 1.00 86.44 83 GLU A N 1
ATOM 641 C CA . GLU A 1 83 ? -6.378 -0.304 13.378 1.00 86.44 83 GLU A CA 1
ATOM 642 C C . GLU A 1 83 ? -5.505 -1.420 12.789 1.00 86.44 83 GLU A C 1
ATOM 644 O O . GLU A 1 83 ? -5.733 -1.804 11.648 1.00 86.44 83 GLU A O 1
ATOM 649 N N . VAL A 1 84 ? -4.552 -1.986 13.545 1.00 88.81 84 VAL A N 1
ATOM 650 C CA . VAL A 1 84 ? -3.562 -2.961 13.032 1.00 88.81 84 VAL A CA 1
ATOM 651 C C . VAL A 1 84 ? -4.220 -4.131 12.296 1.00 88.81 84 VAL A C 1
ATOM 653 O O . VAL A 1 84 ? -3.848 -4.430 11.169 1.00 88.81 84 VAL A O 1
ATOM 656 N N . GLY A 1 85 ? -5.251 -4.753 12.876 1.00 90.12 85 GLY A N 1
ATOM 657 C CA . GLY A 1 85 ? -5.920 -5.886 12.226 1.00 90.12 85 GLY A CA 1
ATOM 658 C C . GLY A 1 85 ? -6.656 -5.502 10.935 1.00 90.12 85 GLY A C 1
ATOM 659 O O . GLY A 1 85 ? -6.679 -6.276 9.980 1.00 90.12 85 GLY A O 1
ATOM 660 N N . ALA A 1 86 ? -7.234 -4.298 10.884 1.00 92.69 86 ALA A N 1
ATOM 661 C CA . ALA A 1 86 ? -7.878 -3.788 9.675 1.00 92.69 86 ALA A CA 1
ATOM 662 C C . ALA A 1 86 ? -6.838 -3.428 8.602 1.00 92.69 86 ALA A C 1
ATOM 664 O O . ALA A 1 86 ? -7.055 -3.709 7.425 1.00 92.69 86 ALA A O 1
ATOM 665 N N . ALA A 1 87 ? -5.700 -2.872 9.015 1.00 94.00 87 ALA A N 1
ATOM 666 C CA . ALA A 1 87 ? -4.568 -2.565 8.155 1.00 94.00 87 ALA A CA 1
ATOM 667 C C . ALA A 1 87 ? -3.953 -3.833 7.543 1.00 94.00 87 ALA A C 1
ATOM 669 O O . ALA A 1 87 ? -3.711 -3.871 6.339 1.00 94.00 87 ALA A O 1
ATOM 670 N N . ASP A 1 88 ? -3.783 -4.899 8.327 1.00 93.75 88 ASP A N 1
ATOM 671 C CA . ASP A 1 88 ? -3.281 -6.184 7.831 1.00 93.75 88 ASP A CA 1
ATOM 672 C C . ASP A 1 88 ? -4.224 -6.792 6.784 1.00 93.75 88 ASP A C 1
ATOM 674 O O . ASP A 1 88 ? -3.786 -7.188 5.702 1.00 93.75 88 ASP A O 1
ATOM 678 N N . ALA A 1 89 ? -5.532 -6.821 7.064 1.00 94.75 89 ALA A N 1
ATOM 679 C CA . ALA A 1 89 ? -6.530 -7.325 6.120 1.00 94.75 89 ALA A CA 1
ATOM 680 C C . ALA A 1 89 ? -6.581 -6.485 4.831 1.00 94.75 89 ALA A C 1
ATOM 682 O O . ALA A 1 89 ? -6.688 -7.021 3.725 1.00 94.75 89 ALA A O 1
ATOM 683 N N . PHE A 1 90 ? -6.468 -5.164 4.971 1.00 95.69 90 PHE A N 1
ATOM 684 C CA . PHE A 1 90 ? -6.393 -4.233 3.853 1.00 95.69 90 PHE A CA 1
ATOM 685 C C . PHE A 1 90 ? -5.167 -4.501 2.970 1.00 95.69 90 PHE A C 1
ATOM 687 O O . PHE A 1 90 ? -5.297 -4.610 1.748 1.00 95.69 90 PHE A O 1
ATOM 694 N N . LEU A 1 91 ? -3.991 -4.674 3.581 1.00 95.25 91 LEU A N 1
ATOM 695 C CA . LEU A 1 91 ? -2.755 -4.973 2.865 1.00 95.25 91 LEU A CA 1
ATOM 696 C C . LEU A 1 91 ? -2.810 -6.338 2.175 1.00 95.25 91 LEU A C 1
ATOM 698 O O . LEU A 1 91 ? -2.442 -6.439 1.011 1.00 95.25 91 LEU A O 1
ATOM 702 N N . GLN A 1 92 ? -3.325 -7.377 2.829 1.00 94.12 92 GLN A N 1
ATOM 703 C CA . GLN A 1 92 ? -3.488 -8.690 2.193 1.00 94.12 92 GLN A CA 1
ATOM 704 C C . GLN A 1 92 ? -4.386 -8.620 0.953 1.00 94.12 92 GLN A C 1
ATOM 706 O O . GLN A 1 92 ? -4.048 -9.180 -0.089 1.00 94.12 92 GLN A O 1
ATOM 711 N N . SER A 1 93 ? -5.501 -7.893 1.052 1.00 93.94 93 SER A N 1
ATOM 712 C CA . SER A 1 93 ? -6.423 -7.683 -0.065 1.00 93.94 93 SER A CA 1
ATOM 713 C C . SER A 1 93 ? -5.742 -6.968 -1.232 1.00 93.94 93 SER A C 1
ATOM 715 O O . SER A 1 93 ? -5.788 -7.443 -2.368 1.00 93.94 93 SER A O 1
ATOM 717 N N . ILE A 1 94 ? -5.050 -5.854 -0.966 1.00 93.00 94 ILE A N 1
ATOM 718 C CA . ILE A 1 94 ? -4.443 -5.075 -2.045 1.00 93.00 94 ILE A CA 1
ATOM 719 C C . ILE A 1 94 ? -3.245 -5.787 -2.678 1.00 93.00 94 ILE A C 1
ATOM 721 O O . ILE A 1 94 ? -3.111 -5.775 -3.897 1.00 93.00 94 ILE A O 1
ATOM 725 N N . LEU A 1 95 ? -2.401 -6.454 -1.886 1.00 91.69 95 LEU A N 1
ATOM 726 C CA . LEU A 1 95 ? -1.262 -7.195 -2.423 1.00 91.69 95 LEU A CA 1
ATOM 727 C C . LEU A 1 95 ? -1.720 -8.383 -3.275 1.00 91.69 95 LEU A C 1
ATOM 729 O O . LEU A 1 95 ? -1.134 -8.630 -4.326 1.00 91.69 95 LEU A O 1
ATOM 733 N N . GLY A 1 96 ? -2.794 -9.068 -2.870 1.00 90.94 96 GLY A N 1
ATOM 734 C CA . GLY A 1 96 ? -3.407 -10.128 -3.668 1.00 90.94 96 GLY A CA 1
ATOM 735 C C . GLY A 1 96 ? -3.974 -9.617 -4.995 1.00 90.94 96 GLY A C 1
ATOM 736 O O . GLY A 1 96 ? -3.730 -10.214 -6.042 1.00 90.94 96 GLY A O 1
ATOM 737 N N . ASP A 1 97 ? -4.676 -8.483 -4.981 1.00 90.00 97 ASP A N 1
ATOM 738 C CA . ASP A 1 97 ? -5.260 -7.892 -6.192 1.00 90.00 97 ASP A CA 1
ATOM 739 C C . ASP A 1 97 ? -4.211 -7.414 -7.206 1.00 90.00 97 ASP A C 1
ATOM 741 O O . ASP A 1 97 ? -4.453 -7.452 -8.417 1.00 90.00 97 ASP A O 1
ATOM 745 N N . PHE A 1 98 ? -3.059 -6.959 -6.713 1.00 87.06 98 PHE A N 1
ATOM 746 C CA . PHE A 1 98 ? -1.953 -6.459 -7.526 1.00 87.06 98 PHE A CA 1
ATOM 747 C C . PHE A 1 98 ? -0.907 -7.524 -7.869 1.00 87.06 98 PHE A C 1
ATOM 749 O O . PHE A 1 98 ? 0.053 -7.184 -8.556 1.00 87.06 98 PHE A O 1
ATOM 756 N N . ASP A 1 99 ? -1.086 -8.779 -7.441 1.00 89.19 99 ASP A N 1
ATOM 757 C CA . ASP A 1 99 ? -0.113 -9.867 -7.656 1.00 89.19 99 ASP A CA 1
ATOM 758 C C . ASP A 1 99 ? 1.279 -9.501 -7.091 1.00 89.19 99 ASP A C 1
ATOM 760 O O . ASP A 1 99 ? 2.310 -9.649 -7.738 1.00 89.19 99 ASP A O 1
ATOM 764 N N . LEU A 1 100 ? 1.284 -8.915 -5.887 1.00 86.88 100 LEU A N 1
ATOM 765 C CA . LEU A 1 100 ? 2.476 -8.441 -5.169 1.00 86.88 100 LEU A CA 1
ATOM 766 C C . LEU A 1 100 ? 2.928 -9.383 -4.038 1.00 86.88 100 LEU A C 1
ATOM 768 O O . LEU A 1 100 ? 3.921 -9.075 -3.375 1.00 86.88 100 LEU A O 1
ATOM 772 N N . ALA A 1 101 ? 2.166 -10.447 -3.774 1.00 79.00 101 ALA A N 1
ATOM 773 C CA . ALA A 1 101 ? 2.388 -11.386 -2.672 1.00 79.00 101 ALA A CA 1
ATOM 774 C C . ALA A 1 101 ? 3.558 -12.353 -2.916 1.00 79.00 101 ALA A C 1
ATOM 776 O O . ALA A 1 101 ? 3.845 -12.669 -4.091 1.00 79.00 101 ALA A O 1
#

Solvent-accessible surface area (backbone atoms only — not comparable to full-atom values): 5735 Å² total; per-residue (Å²): 135,78,85,83,62,77,44,89,49,41,37,53,48,83,50,63,46,98,89,65,29,46,28,44,32,59,41,48,73,47,74,88,41,80,58,42,38,67,70,47,48,28,51,52,43,54,54,52,41,53,53,49,49,55,53,35,57,76,71,68,56,76,52,46,75,47,73,36,46,93,77,36,30,36,33,44,43,59,75,46,85,85,45,51,70,59,50,52,54,50,49,54,52,52,31,59,69,33,52,19,113

Radius of gyration: 13.2 Å; Cα contacts (8 Å, |Δi|>4): 143; chains: 1; bounding box: 32×19×35 Å

Nearest PDB structures (foldseek):
  7szb-assembly2_C  TM=4.788E-01  e=6.087E-02  Homo sapiens
  6wxp-assembly2_D  TM=5.653E-01  e=8.991E-01  synthetic construct
  6g51-assembly1_v  TM=4.919E-01  e=7.451E-01  Homo sapiens
  6fdo-assembly1_A  TM=6.035E-01  e=1.906E+00  Homo sapiens
  7wu0-assembly1_v  TM=4.915E-01  e=9.572E-01  Homo sapiens